Protein AF-A0A379TG25-F1 (afdb_monomer)

Nearest PDB structures (foldseek):
  6m01-assembly1_A  TM=7.283E-01  e=7.609E-01  Embleya scabrispora
  6wq2-assembly1_B  TM=4.165E-01  e=1.395E+00  Sulfolobus islandicus filamentous virus
  6i4m-assembly1_A  TM=4.883E-01  e=5.741E+00  Plasmodium berghei ANKA
  7enc-assembly1_PF  TM=4.717E-01  e=6.568E+00  Sus scrofa
  4cbx-assembly1_A  TM=4.970E-01  e=9.840E+00  Plasmodium berghei

Secondary structure (DSSP, 8-state):
---SSSS-HHHHHHHHHHHSTTSEEEEEE-TTS-EEEEEHHHHHHHHHHHHHHHHHHTT-

Sequence (60 aa):
MDIVGGQHLRQMWDDLAGIYEDKTALIFESCAGEVQHFSYASLNREINRTANLFLFLRHT

Foldseek 3Di:
DDDDPPDDPVRVLVVCCVVFVPPFPDWDQDPVRDTDTDTSNRVVVVVVVVVVVVVVVVVD

Mean predicted aligned error: 10.14 Å

pLDDT: mean 74.37, std 11.09, range [44.75, 87.31]

Organism: NCBI:txid59203

Structure (mmCIF, N/CA/C/O backbone):
data_AF-A0A379TG25-F1
#
_entry.id   AF-A0A379TG25-F1
#
loop_
_atom_site.group_PDB
_atom_site.id
_atom_site.type_symbol
_atom_site.label_atom_id
_atom_site.label_alt_id
_atom_site.label_comp_id
_atom_site.label_asym_id
_atom_site.label_entity_id
_atom_site.label_seq_id
_atom_site.pdbx_PDB_ins_code
_atom_site.Cartn_x
_atom_site.Cartn_y
_atom_site.Cartn_z
_atom_site.occupancy
_atom_site.B_iso_or_equiv
_atom_site.auth_seq_id
_atom_site.auth_comp_id
_atom_site.auth_asym_id
_atom_site.auth_atom_id
_atom_site.pdbx_PDB_model_num
ATOM 1 N N . MET A 1 1 ? 0.652 6.453 -19.687 1.00 44.75 1 MET A N 1
ATOM 2 C CA . MET A 1 1 ? 1.987 6.585 -19.062 1.00 44.75 1 MET A CA 1
ATOM 3 C C . MET A 1 1 ? 2.103 8.043 -18.680 1.00 44.75 1 MET A C 1
ATOM 5 O O . MET A 1 1 ? 2.522 8.855 -19.491 1.00 44.75 1 MET A O 1
ATOM 9 N N . ASP A 1 2 ? 1.598 8.374 -17.498 1.00 46.72 2 ASP A N 1
ATOM 10 C CA . ASP A 1 2 ? 1.469 9.748 -17.019 1.00 46.72 2 ASP A CA 1
ATOM 11 C C . ASP A 1 2 ? 2.789 10.171 -16.383 1.00 46.72 2 ASP A C 1
ATOM 13 O O . ASP A 1 2 ? 3.063 9.919 -15.212 1.00 46.72 2 ASP A O 1
ATOM 17 N N . ILE A 1 3 ? 3.652 10.736 -17.224 1.00 47.44 3 ILE A N 1
ATOM 18 C CA . ILE A 1 3 ? 4.875 11.417 -16.817 1.00 47.44 3 ILE A CA 1
ATOM 19 C C . ILE A 1 3 ? 4.540 12.904 -16.764 1.00 47.44 3 ILE A C 1
ATOM 21 O O . ILE A 1 3 ? 4.450 13.565 -17.796 1.00 47.44 3 ILE A O 1
ATOM 25 N N . VAL A 1 4 ? 4.400 13.448 -15.560 1.00 49.44 4 VAL A N 1
ATOM 26 C CA . VAL A 1 4 ? 4.689 14.864 -15.329 1.00 49.44 4 VAL A CA 1
ATOM 27 C C . VAL A 1 4 ? 6.144 14.929 -14.867 1.00 49.44 4 VAL A C 1
ATOM 29 O O . VAL A 1 4 ? 6.478 14.434 -13.798 1.00 49.44 4 VAL A O 1
ATOM 32 N N . GLY A 1 5 ? 7.023 15.508 -15.691 1.00 53.72 5 GLY A N 1
ATOM 33 C CA . GLY A 1 5 ? 8.336 15.988 -15.236 1.00 53.72 5 GLY A CA 1
ATOM 34 C C . GLY A 1 5 ? 9.531 15.028 -15.307 1.00 53.72 5 GLY A C 1
ATOM 35 O O . GLY A 1 5 ? 10.506 15.247 -14.599 1.00 53.72 5 GLY A O 1
ATOM 36 N N . GLY A 1 6 ? 9.508 13.982 -16.139 1.00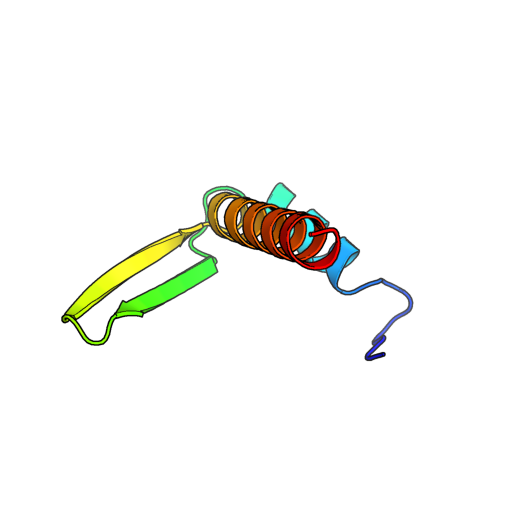 57.12 6 GLY A N 1
ATOM 37 C CA . GLY A 1 6 ? 10.696 13.138 -16.374 1.00 57.12 6 GLY A CA 1
ATOM 38 C C . GLY A 1 6 ? 11.096 12.224 -15.206 1.00 57.12 6 GLY A C 1
ATOM 39 O O . GLY A 1 6 ? 12.099 11.521 -15.299 1.00 57.12 6 GLY A O 1
ATOM 40 N N . GLN A 1 7 ? 10.300 12.188 -14.137 1.00 56.41 7 GLN A N 1
ATOM 41 C CA . GLN A 1 7 ? 10.425 11.233 -13.044 1.00 56.41 7 GLN A CA 1
ATOM 42 C C . GLN A 1 7 ? 9.322 10.181 -13.167 1.00 56.41 7 GLN A C 1
ATOM 44 O O . GLN A 1 7 ? 8.155 10.492 -13.407 1.00 56.41 7 GLN A O 1
ATOM 49 N N . HIS A 1 8 ? 9.689 8.908 -13.025 1.00 69.44 8 HIS A N 1
ATOM 50 C CA . HIS A 1 8 ? 8.696 7.850 -12.893 1.00 69.44 8 HIS A CA 1
ATOM 51 C C . HIS A 1 8 ? 7.922 8.077 -11.589 1.00 69.44 8 HIS A C 1
ATOM 53 O O . HIS A 1 8 ? 8.539 8.321 -10.556 1.00 69.44 8 HIS A O 1
ATOM 59 N N . LEU A 1 9 ? 6.592 7.938 -11.613 1.00 70.25 9 LEU A N 1
ATOM 60 C CA . LEU A 1 9 ? 5.730 8.067 -10.425 1.00 70.25 9 LEU A CA 1
ATOM 61 C C . LEU A 1 9 ? 6.248 7.245 -9.231 1.00 70.25 9 LEU A C 1
ATOM 63 O O . LEU A 1 9 ? 6.170 7.681 -8.089 1.00 70.25 9 LEU A O 1
ATOM 67 N N . ARG A 1 10 ? 6.843 6.080 -9.513 1.00 69.81 10 ARG A N 1
ATOM 68 C CA . ARG A 1 10 ? 7.503 5.233 -8.516 1.00 69.81 10 ARG A CA 1
ATOM 69 C C . ARG A 1 10 ? 8.700 5.913 -7.852 1.00 69.81 10 ARG A C 1
ATOM 71 O O . ARG A 1 10 ? 8.838 5.803 -6.648 1.00 69.81 10 ARG A O 1
ATOM 78 N N . GLN A 1 11 ? 9.529 6.620 -8.615 1.00 70.50 11 GLN A N 1
ATOM 79 C CA . GLN A 1 11 ? 10.708 7.297 -8.081 1.00 70.50 11 GLN A CA 1
ATOM 80 C C . GLN A 1 11 ? 10.307 8.441 -7.144 1.00 70.50 11 GLN A C 1
ATOM 82 O O . GLN A 1 11 ? 10.813 8.517 -6.033 1.00 70.50 11 GLN A O 1
ATOM 87 N N . MET A 1 12 ? 9.326 9.259 -7.549 1.00 75.94 12 MET A N 1
ATOM 88 C CA . MET A 1 12 ? 8.757 10.294 -6.675 1.00 75.94 12 MET A CA 1
ATOM 89 C C . MET A 1 12 ? 8.131 9.697 -5.409 1.00 75.94 12 MET A C 1
ATOM 91 O O . MET A 1 12 ? 8.249 10.268 -4.329 1.00 75.94 12 MET A O 1
ATOM 95 N N . TRP A 1 13 ? 7.452 8.556 -5.540 1.00 72.75 13 TRP A N 1
ATOM 96 C CA . TRP A 1 13 ? 6.848 7.857 -4.411 1.00 72.75 13 TRP A CA 1
ATOM 97 C C . TRP A 1 13 ? 7.891 7.267 -3.456 1.00 72.75 13 TRP A C 1
ATOM 99 O O . TRP A 1 13 ? 7.720 7.381 -2.248 1.00 72.75 13 TRP A O 1
ATOM 109 N N . ASP A 1 14 ? 8.975 6.684 -3.972 1.00 71.00 14 ASP A N 1
ATOM 110 C CA . ASP A 1 14 ? 10.071 6.147 -3.159 1.00 71.00 14 ASP A CA 1
ATOM 111 C C . ASP A 1 14 ? 10.821 7.266 -2.417 1.00 71.00 14 ASP A C 1
ATOM 113 O O . ASP A 1 14 ? 11.109 7.113 -1.230 1.00 71.00 14 ASP A O 1
ATOM 117 N N . ASP A 1 15 ? 11.049 8.420 -3.056 1.00 76.62 15 ASP A N 1
ATOM 118 C CA . ASP A 1 15 ? 11.635 9.593 -2.391 1.00 76.62 15 ASP A CA 1
ATOM 119 C C . ASP A 1 15 ? 10.717 10.116 -1.272 1.00 76.62 15 ASP A C 1
ATOM 121 O O . ASP A 1 15 ? 11.165 10.383 -0.155 1.00 76.62 15 ASP A O 1
ATOM 125 N N . LEU A 1 16 ? 9.406 10.210 -1.529 1.00 73.06 16 LEU A N 1
ATOM 126 C CA . LEU A 1 16 ? 8.423 10.591 -0.509 1.00 73.06 16 LEU A CA 1
ATOM 127 C C . LEU A 1 16 ? 8.349 9.569 0.628 1.00 73.06 16 LEU A C 1
ATOM 129 O O . LEU A 1 16 ? 8.239 9.963 1.788 1.00 73.06 16 LEU A O 1
ATOM 133 N N . ALA A 1 17 ? 8.436 8.276 0.318 1.00 68.12 17 ALA A N 1
ATOM 134 C CA . ALA A 1 17 ? 8.410 7.221 1.316 1.00 68.12 17 ALA A CA 1
ATOM 135 C C . ALA A 1 17 ? 9.654 7.231 2.204 1.00 68.12 17 ALA A C 1
ATOM 137 O O . ALA A 1 17 ? 9.504 7.022 3.401 1.00 68.12 17 ALA A O 1
ATOM 138 N N . GLY A 1 18 ? 10.837 7.530 1.659 1.00 68.81 18 GLY A N 1
ATOM 139 C CA . GLY A 1 18 ? 12.068 7.673 2.442 1.00 68.81 18 GLY A CA 1
ATOM 140 C C . GLY A 1 18 ? 12.107 8.940 3.304 1.00 68.81 18 GLY A C 1
ATOM 141 O O . GLY A 1 18 ? 12.678 8.933 4.389 1.00 68.81 18 GLY A O 1
ATOM 142 N N . ILE A 1 19 ? 11.479 10.035 2.860 1.00 73.00 19 ILE A N 1
ATOM 143 C CA . ILE A 1 19 ? 11.442 11.297 3.623 1.00 73.00 19 ILE A CA 1
ATOM 144 C C . ILE A 1 19 ? 10.361 11.268 4.714 1.00 73.00 19 ILE A C 1
ATOM 146 O O . ILE A 1 19 ? 10.540 11.840 5.789 1.00 73.00 19 ILE A O 1
ATOM 150 N N . TYR A 1 20 ? 9.226 10.624 4.442 1.00 69.19 20 TYR A N 1
ATOM 151 C CA . TYR A 1 20 ? 8.036 10.658 5.291 1.00 69.19 20 TYR A CA 1
ATOM 152 C C . TYR A 1 20 ? 7.673 9.285 5.876 1.00 69.19 20 TYR A C 1
ATOM 154 O O . TYR A 1 20 ? 6.500 9.053 6.159 1.00 69.19 20 TYR A O 1
ATOM 162 N N . GLU A 1 21 ? 8.659 8.401 6.083 1.00 65.25 21 GLU A N 1
ATOM 163 C CA . GLU A 1 21 ? 8.499 6.983 6.467 1.00 65.25 21 GLU A CA 1
ATOM 164 C C . GLU A 1 21 ? 7.369 6.712 7.475 1.00 65.25 21 GLU A C 1
ATOM 166 O O . GLU A 1 21 ? 6.493 5.883 7.207 1.00 65.25 21 GLU A O 1
ATOM 171 N N . ASP A 1 22 ? 7.360 7.431 8.601 1.00 66.56 22 ASP A N 1
ATOM 172 C CA . ASP A 1 22 ? 6.404 7.247 9.706 1.00 66.56 22 ASP A CA 1
ATOM 173 C C . ASP A 1 22 ? 5.143 8.124 9.589 1.00 66.56 22 ASP A C 1
ATOM 175 O O . ASP A 1 22 ? 4.192 8.001 10.357 1.00 66.56 22 ASP A O 1
ATOM 179 N N . LYS A 1 23 ? 5.094 9.030 8.607 1.00 75.25 23 LYS A N 1
ATOM 180 C CA . LYS A 1 23 ? 3.944 9.913 8.418 1.00 75.25 23 LYS A CA 1
ATOM 181 C C . LYS A 1 23 ? 2.797 9.127 7.792 1.00 75.25 23 LYS A C 1
ATOM 183 O O . LYS A 1 23 ? 2.970 8.434 6.787 1.00 75.25 23 LYS A O 1
ATOM 188 N N . THR A 1 24 ? 1.605 9.273 8.361 1.00 75.56 24 THR A N 1
ATOM 189 C CA . THR A 1 24 ? 0.379 8.689 7.813 1.00 75.56 24 THR A CA 1
ATOM 190 C C . THR A 1 24 ? 0.152 9.200 6.390 1.00 75.56 24 THR A C 1
ATOM 192 O O . THR A 1 24 ? -0.006 10.402 6.171 1.00 75.56 24 THR A O 1
ATOM 195 N N . ALA A 1 25 ? 0.164 8.279 5.429 1.00 74.38 25 ALA A N 1
ATOM 196 C CA . ALA A 1 25 ? -0.028 8.544 4.006 1.00 74.38 25 ALA A CA 1
ATOM 197 C C . ALA A 1 25 ? -1.48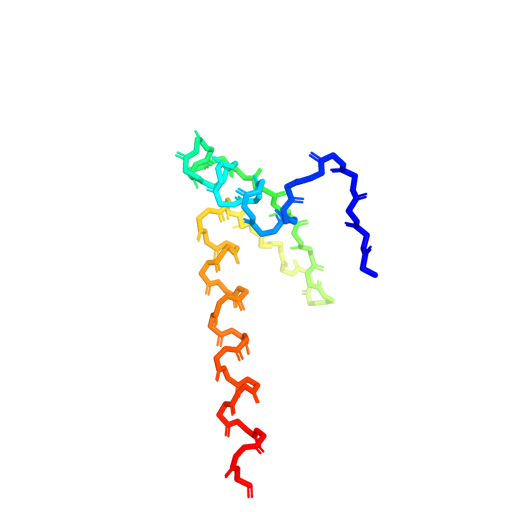5 8.352 3.594 1.00 74.38 25 ALA A C 1
ATOM 199 O O . ALA A 1 25 ? -2.018 9.118 2.795 1.00 74.38 25 ALA A O 1
ATOM 200 N N . LEU A 1 26 ? -2.121 7.318 4.142 1.00 78.75 26 LEU A N 1
ATOM 201 C CA . LEU A 1 26 ? -3.466 6.912 3.777 1.00 78.75 26 LEU A CA 1
ATOM 202 C C . LEU A 1 26 ? -4.231 6.500 5.030 1.00 78.75 26 LEU A C 1
ATOM 204 O O . LEU A 1 26 ? -3.739 5.721 5.845 1.00 78.75 26 LEU A O 1
ATOM 208 N N . ILE A 1 27 ? -5.447 7.013 5.155 1.00 83.00 27 ILE A N 1
ATOM 209 C CA . ILE A 1 27 ? -6.426 6.550 6.130 1.00 83.00 27 ILE A CA 1
ATOM 210 C C . ILE A 1 27 ? -7.562 5.956 5.316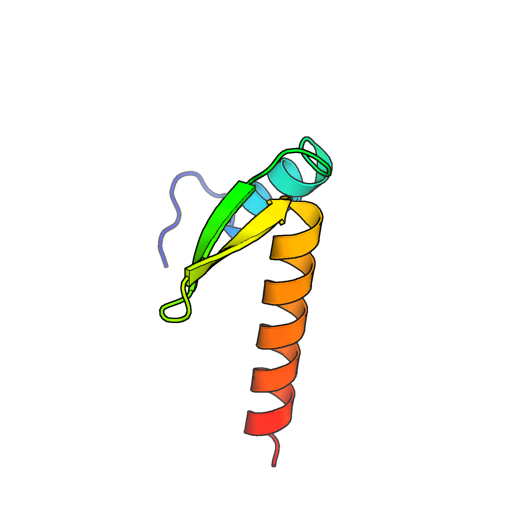 1.00 83.00 27 ILE A C 1
ATOM 212 O O . ILE A 1 27 ? -8.137 6.640 4.470 1.00 83.00 27 ILE A O 1
ATOM 216 N N . PHE A 1 28 ? -7.833 4.677 5.530 1.00 81.38 28 PHE A N 1
ATOM 217 C CA . PHE A 1 28 ? -8.878 3.954 4.825 1.00 81.38 28 PHE A CA 1
ATOM 218 C C . PHE A 1 28 ? -9.846 3.354 5.833 1.00 81.38 28 PHE A C 1
ATOM 220 O O . PHE A 1 28 ? -9.426 2.718 6.794 1.00 81.38 28 PHE A O 1
ATOM 227 N N . GLU A 1 29 ? -11.138 3.540 5.592 1.00 86.81 29 GLU A N 1
ATOM 228 C CA . GLU A 1 29 ? -12.199 2.883 6.342 1.00 86.81 29 GLU A CA 1
ATOM 229 C C . GLU A 1 29 ? -12.764 1.733 5.507 1.00 86.81 29 GLU A C 1
ATOM 231 O O . GLU A 1 29 ? -13.268 1.925 4.399 1.00 86.81 29 GLU A O 1
ATOM 236 N N . SER A 1 30 ? -12.656 0.522 6.045 1.00 80.69 30 SER A N 1
ATOM 237 C CA . SER A 1 30 ? -13.255 -0.675 5.467 1.00 80.69 30 SER A CA 1
ATOM 238 C C . SER A 1 30 ? -14.778 -0.599 5.522 1.00 80.69 30 SER A C 1
ATOM 240 O O . SER A 1 30 ? -15.352 -0.016 6.438 1.00 80.69 30 SER A O 1
ATOM 242 N N . CYS A 1 31 ? -15.458 -1.301 4.613 1.00 79.94 31 CYS A N 1
ATOM 243 C CA . CYS A 1 31 ? -16.912 -1.479 4.673 1.00 79.94 31 CYS A CA 1
ATOM 244 C C . CYS A 1 31 ? -17.390 -2.150 5.978 1.00 79.94 31 CYS A C 1
ATOM 246 O O . CYS A 1 31 ? -18.572 -2.079 6.298 1.00 79.94 31 CYS A O 1
ATOM 248 N N . ALA A 1 32 ? -16.485 -2.789 6.728 1.00 84.81 32 ALA A N 1
ATOM 249 C CA . ALA A 1 32 ? -16.741 -3.325 8.065 1.00 84.81 32 ALA A CA 1
ATOM 250 C C . ALA A 1 32 ? -16.662 -2.268 9.193 1.00 84.81 32 ALA A C 1
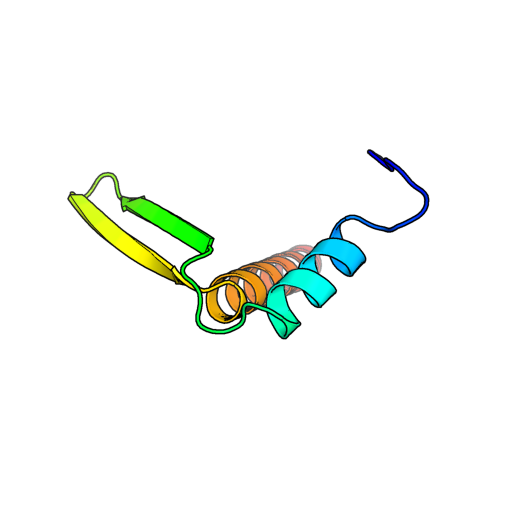ATOM 252 O O . ALA A 1 32 ? -16.856 -2.613 10.355 1.00 84.81 32 ALA A O 1
ATOM 253 N N . GLY A 1 33 ? -16.366 -1.002 8.875 1.00 84.31 33 GLY A N 1
ATOM 254 C CA . GLY A 1 33 ? -16.142 0.077 9.846 1.00 84.31 33 GLY A CA 1
ATOM 255 C C . GLY A 1 33 ? -14.741 0.081 10.469 1.00 84.31 33 GLY A C 1
ATOM 256 O O . GLY A 1 33 ? -14.494 0.785 11.445 1.00 84.31 33 GLY A O 1
ATOM 257 N N . GLU A 1 34 ? -13.810 -0.718 9.942 1.00 82.81 34 GLU A N 1
ATOM 258 C CA . GLU A 1 34 ? -12.426 -0.743 10.421 1.00 82.81 34 GLU A CA 1
ATOM 259 C C . GLU A 1 34 ? -11.608 0.365 9.757 1.00 82.81 34 GLU A C 1
ATOM 261 O O . GLU A 1 34 ? -11.353 0.321 8.552 1.00 82.81 34 GLU A O 1
ATOM 266 N N . VAL A 1 35 ? -11.165 1.340 10.552 1.00 83.62 35 VAL A N 1
ATOM 267 C CA . VAL A 1 35 ? -10.264 2.402 10.095 1.00 83.62 35 VAL A CA 1
ATOM 268 C C . VAL A 1 35 ? -8.817 1.938 10.224 1.00 83.62 35 VAL A C 1
ATOM 270 O O . VAL A 1 35 ? -8.317 1.704 11.324 1.00 83.62 35 VAL A O 1
ATOM 273 N N . GL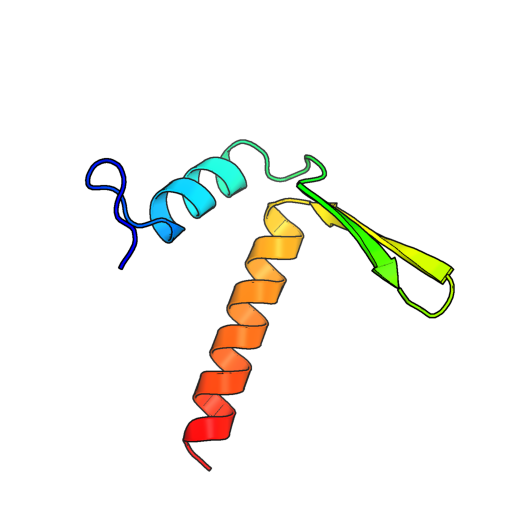N A 1 36 ? -8.127 1.843 9.094 1.00 82.62 36 GLN A N 1
ATOM 274 C CA . GLN A 1 36 ? -6.712 1.512 9.017 1.00 82.62 36 GLN A CA 1
ATOM 275 C C . GLN A 1 36 ? -5.897 2.733 8.597 1.00 82.62 36 GLN A C 1
ATOM 277 O O . GLN A 1 36 ? -6.253 3.470 7.676 1.00 82.62 36 GLN A O 1
ATOM 282 N N . HIS A 1 37 ? -4.777 2.928 9.288 1.00 85.12 37 HIS A N 1
ATOM 283 C CA . HIS A 1 37 ? -3.823 3.994 9.022 1.00 85.12 37 HIS A CA 1
ATOM 284 C C . HIS A 1 37 ? -2.568 3.375 8.423 1.00 85.12 37 HIS A C 1
ATOM 286 O O . HIS A 1 37 ? -1.890 2.580 9.073 1.00 85.12 37 HIS A O 1
ATOM 292 N N . PHE A 1 38 ? -2.241 3.763 7.199 1.00 79.06 38 PHE A N 1
ATOM 293 C CA . PHE A 1 38 ? -1.024 3.337 6.532 1.00 79.06 38 PHE A CA 1
ATOM 294 C C . PHE A 1 38 ? -0.048 4.502 6.476 1.00 79.06 38 PHE A C 1
ATOM 296 O O . PHE A 1 38 ? -0.342 5.561 5.914 1.00 79.06 38 PHE A O 1
ATOM 303 N N . S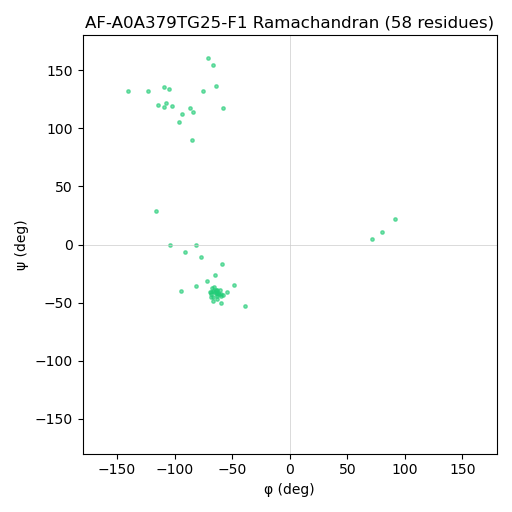ER A 1 39 ? 1.135 4.299 7.048 1.00 80.81 39 SER A N 1
ATOM 304 C CA . SER A 1 39 ? 2.278 5.170 6.794 1.00 80.81 39 SER A CA 1
ATOM 305 C C . SER A 1 39 ? 2.803 4.968 5.371 1.00 80.81 39 SER A C 1
ATOM 307 O O . SER A 1 39 ? 2.538 3.929 4.755 1.00 80.81 39 SER A O 1
ATOM 309 N N . TYR A 1 40 ? 3.567 5.930 4.845 1.00 76.62 40 TYR A N 1
ATOM 310 C CA . TYR A 1 40 ? 4.168 5.799 3.511 1.00 76.62 40 TYR A CA 1
ATOM 311 C C . TYR A 1 40 ? 4.999 4.512 3.383 1.00 76.62 40 TYR A C 1
ATOM 313 O O . TYR A 1 40 ? 4.886 3.802 2.383 1.00 76.62 40 TYR A O 1
ATOM 321 N N . ALA A 1 41 ? 5.761 4.153 4.422 1.00 76.81 41 ALA A N 1
ATOM 322 C CA . ALA A 1 41 ? 6.551 2.923 4.437 1.00 76.81 41 ALA A CA 1
ATOM 323 C C . ALA A 1 41 ? 5.682 1.650 4.421 1.00 76.81 41 ALA A C 1
ATOM 325 O O . ALA A 1 41 ? 6.000 0.682 3.723 1.00 76.81 41 ALA A O 1
ATOM 326 N N . SER A 1 42 ? 4.581 1.643 5.179 1.00 79.81 42 SER A N 1
ATOM 327 C CA . SER A 1 42 ? 3.662 0.498 5.254 1.00 79.81 42 SER A CA 1
ATOM 328 C C . SER A 1 42 ? 2.914 0.308 3.937 1.00 79.81 42 SER A C 1
ATOM 330 O O . SER A 1 42 ? 2.878 -0.799 3.398 1.00 79.81 42 SER A O 1
ATOM 332 N N . LEU A 1 43 ? 2.415 1.406 3.364 1.00 82.12 43 LEU A N 1
ATOM 333 C CA . LEU A 1 43 ? 1.723 1.403 2.082 1.00 82.12 43 LEU A CA 1
ATOM 334 C C . LEU A 1 43 ? 2.651 0.958 0.941 1.00 82.12 43 LEU A C 1
ATOM 336 O O . LEU A 1 43 ? 2.261 0.127 0.124 1.00 82.12 43 LEU A O 1
ATOM 340 N N . ASN A 1 44 ? 3.904 1.432 0.909 1.00 80.06 44 ASN A N 1
ATOM 341 C CA . ASN A 1 44 ? 4.869 1.011 -0.113 1.00 80.06 44 ASN A CA 1
ATOM 342 C C . ASN A 1 44 ? 5.176 -0.494 -0.027 1.00 80.06 44 ASN A C 1
ATOM 344 O O . ASN A 1 44 ? 5.278 -1.183 -1.046 1.00 80.06 44 ASN A O 1
ATOM 348 N N . ARG A 1 45 ? 5.284 -1.038 1.192 1.00 82.50 45 ARG A N 1
ATOM 349 C CA . ARG A 1 45 ? 5.441 -2.485 1.401 1.00 82.50 45 ARG A CA 1
ATOM 350 C C . ARG A 1 45 ? 4.246 -3.265 0.863 1.00 82.50 45 ARG A C 1
ATOM 352 O O . ARG A 1 45 ? 4.442 -4.293 0.216 1.00 82.50 45 ARG A O 1
ATOM 359 N N . GLU A 1 46 ? 3.032 -2.785 1.100 1.00 83.19 46 GLU A N 1
ATOM 360 C CA . GLU A 1 46 ? 1.809 -3.458 0.663 1.00 83.19 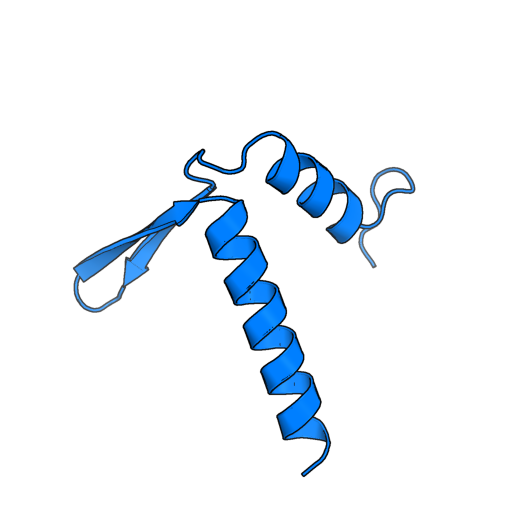46 GLU A CA 1
ATOM 361 C C . GLU A 1 46 ? 1.635 -3.435 -0.860 1.00 83.19 46 GLU A C 1
ATOM 363 O O . GLU A 1 46 ? 1.320 -4.466 -1.461 1.00 83.19 46 GLU A O 1
ATOM 368 N N . ILE A 1 47 ? 1.955 -2.307 -1.503 1.00 84.31 47 ILE A N 1
ATOM 369 C CA . ILE A 1 47 ? 1.985 -2.177 -2.967 1.00 84.31 47 ILE A CA 1
ATOM 370 C C . ILE A 1 47 ? 2.986 -3.170 -3.569 1.00 84.31 47 ILE A C 1
ATOM 372 O O . ILE A 1 47 ? 2.633 -3.933 -4.469 1.00 84.31 47 ILE A O 1
ATOM 376 N N . ASN A 1 48 ? 4.219 -3.210 -3.054 1.00 83.94 48 ASN A N 1
ATOM 377 C CA . ASN A 1 48 ? 5.248 -4.1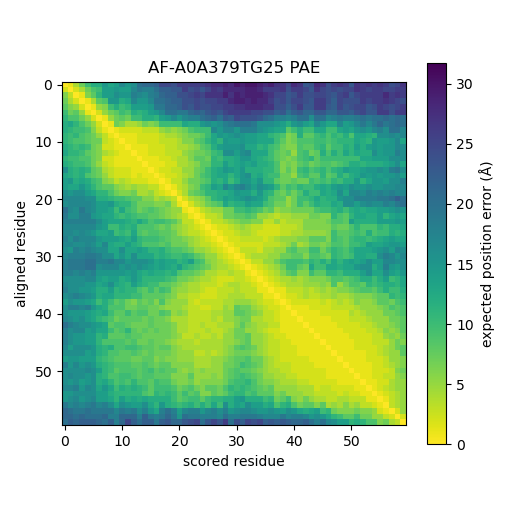26 -3.549 1.00 83.94 48 ASN A CA 1
ATOM 378 C C . ASN A 1 48 ? 4.873 -5.596 -3.319 1.00 83.94 48 ASN A C 1
ATOM 380 O O . ASN A 1 48 ? 5.038 -6.427 -4.213 1.00 83.94 48 ASN A O 1
ATOM 384 N N . ARG A 1 49 ? 4.316 -5.927 -2.148 1.00 85.94 49 ARG A N 1
ATOM 385 C CA . ARG A 1 49 ? 3.829 -7.278 -1.842 1.00 85.94 49 ARG A CA 1
ATOM 386 C C . ARG A 1 49 ? 2.736 -7.705 -2.818 1.00 85.94 49 ARG A C 1
ATOM 388 O O . ARG A 1 49 ? 2.782 -8.820 -3.329 1.00 85.94 49 ARG A O 1
ATOM 395 N N . THR A 1 50 ? 1.792 -6.816 -3.100 1.00 87.31 50 THR A N 1
ATOM 396 C CA . THR A 1 50 ? 0.672 -7.070 -4.009 1.00 87.31 50 THR A CA 1
ATOM 397 C C . THR A 1 50 ? 1.149 -7.209 -5.455 1.00 87.31 50 THR A C 1
ATOM 399 O O . THR A 1 50 ? 0.754 -8.145 -6.144 1.00 87.31 50 THR A O 1
ATOM 402 N N . ALA A 1 51 ? 2.065 -6.349 -5.908 1.00 83.06 51 ALA A N 1
ATOM 403 C CA . ALA A 1 51 ? 2.680 -6.459 -7.230 1.00 83.06 51 ALA A CA 1
ATOM 404 C C . ALA A 1 51 ? 3.420 -7.795 -7.410 1.00 83.06 51 ALA A C 1
ATOM 406 O O . ALA A 1 51 ? 3.260 -8.455 -8.437 1.00 83.06 51 ALA A O 1
ATOM 407 N N . ASN A 1 52 ? 4.168 -8.229 -6.391 1.00 84.00 52 ASN A N 1
ATOM 408 C CA . ASN A 1 52 ? 4.845 -9.526 -6.392 1.00 84.00 52 ASN A CA 1
ATOM 409 C C . ASN A 1 52 ? 3.854 -10.700 -6.380 1.00 84.00 52 ASN A C 1
ATOM 411 O O . ASN A 1 52 ? 4.088 -11.699 -7.056 1.00 84.00 52 ASN A O 1
ATOM 415 N N . LEU A 1 53 ? 2.729 -10.573 -5.667 1.00 86.56 53 LEU A N 1
ATOM 416 C CA . LEU A 1 5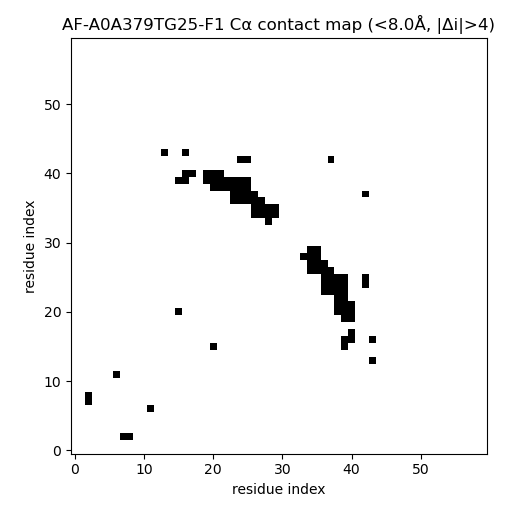3 ? 1.656 -11.570 -5.677 1.00 86.56 53 LEU A CA 1
ATOM 417 C C . LEU A 1 53 ? 1.042 -11.709 -7.078 1.00 86.56 53 LEU A C 1
ATOM 419 O O . LEU A 1 53 ? 0.903 -12.820 -7.577 1.00 86.56 53 LEU A O 1
ATOM 423 N N . PHE A 1 54 ? 0.729 -10.594 -7.742 1.00 82.62 54 PHE A N 1
ATOM 424 C CA . PHE A 1 54 ? 0.221 -10.612 -9.116 1.00 82.62 54 PHE A CA 1
ATOM 425 C C . PHE A 1 54 ? 1.242 -11.174 -10.110 1.00 82.62 54 PHE A C 1
ATOM 427 O O . PHE A 1 54 ? 0.869 -11.936 -10.999 1.00 82.62 54 PHE A O 1
ATOM 434 N N . LEU A 1 55 ? 2.527 -10.841 -9.953 1.00 82.31 55 LEU A N 1
ATOM 435 C CA . LEU A 1 55 ? 3.616 -11.426 -10.743 1.00 82.31 55 LEU A CA 1
ATOM 436 C C . LEU A 1 55 ? 3.671 -12.949 -10.597 1.00 82.31 55 LEU A C 1
ATOM 438 O O . LEU A 1 55 ? 3.815 -13.644 -11.600 1.00 82.31 55 LEU A O 1
ATOM 442 N N . PHE A 1 56 ? 3.524 -13.450 -9.370 1.00 82.19 56 PHE A N 1
ATOM 443 C CA . PHE A 1 56 ? 3.504 -14.880 -9.080 1.00 82.19 56 PHE A CA 1
ATOM 444 C C . PHE A 1 56 ? 2.268 -15.569 -9.675 1.00 82.19 56 PHE A C 1
ATOM 446 O O . PHE A 1 56 ? 2.405 -16.555 -10.392 1.00 82.19 56 PHE A O 1
ATOM 453 N N . LEU A 1 57 ? 1.073 -15.011 -9.455 1.00 80.25 57 LEU A N 1
ATOM 454 C CA . LEU A 1 57 ? -0.194 -15.568 -9.948 1.00 80.25 57 LEU A CA 1
ATOM 455 C C . LEU A 1 57 ? -0.303 -15.583 -11.478 1.00 80.25 57 LEU A C 1
ATOM 457 O O . LEU A 1 57 ? -1.016 -16.407 -12.032 1.00 80.25 57 LEU A O 1
ATOM 461 N N . ARG A 1 58 ? 0.401 -14.686 -12.179 1.00 71.81 58 ARG A N 1
ATOM 462 C CA . ARG A 1 58 ? 0.430 -14.651 -13.650 1.00 71.81 58 ARG A CA 1
ATOM 463 C C . ARG A 1 58 ? 1.325 -15.739 -14.261 1.00 71.81 58 ARG A C 1
ATOM 465 O O . ARG A 1 58 ? 1.332 -15.896 -15.478 1.00 71.81 58 ARG A O 1
ATOM 472 N N . HIS A 1 59 ? 2.122 -16.427 -13.443 1.00 60.09 59 HIS A N 1
ATOM 473 C CA . HIS A 1 59 ? 3.063 -17.462 -13.878 1.00 60.09 59 HIS A CA 1
ATOM 474 C C . HIS A 1 59 ? 2.585 -18.900 -13.595 1.00 60.09 59 HIS A C 1
ATOM 476 O O . HIS A 1 59 ? 3.298 -19.838 -13.954 1.00 60.09 59 HIS A O 1
ATOM 482 N N . THR A 1 60 ? 1.406 -19.062 -12.985 1.00 51.97 60 THR A N 1
ATOM 483 C CA . THR A 1 60 ? 0.672 -20.329 -12.789 1.00 51.97 60 THR A CA 1
ATOM 484 C C . THR A 1 60 ? -0.542 -20.400 -13.695 1.00 51.97 60 THR A C 1
ATOM 486 O O . THR A 1 60 ? -0.780 -21.488 -14.258 1.00 51.97 60 THR A O 1
#

Radius of gyration: 14.17 Å; Cα contacts (8 Å, |Δi|>4): 47; chains: 1; bounding box: 29×36×30 Å

Solvent-accessible surface area (backbone atoms only — not comparable to full-atom values): 3612 Å² total; per-residue (Å²): 136,87,63,77,83,90,46,56,67,64,57,60,47,51,54,49,23,71,74,37,35,84,43,76,68,45,79,47,70,43,98,86,72,50,74,46,79,30,22,30,45,56,46,52,51,50,52,52,53,50,53,51,48,52,58,53,63,73,75,110